Protein AF-A0A8J7ZNE7-F1 (afdb_monomer_lite)

Structure (mmCIF, N/CA/C/O backbone):
data_AF-A0A8J7ZNE7-F1
#
_entry.id   AF-A0A8J7ZNE7-F1
#
loop_
_atom_site.group_PDB
_atom_site.id
_atom_site.type_symbol
_atom_site.label_atom_id
_atom_site.label_alt_id
_atom_site.label_comp_id
_atom_site.label_asym_id
_atom_site.label_entity_id
_atom_site.label_seq_id
_atom_site.pdbx_PDB_ins_code
_atom_site.Cartn_x
_atom_site.Cartn_y
_atom_site.Cartn_z
_atom_site.occupancy
_atom_site.B_iso_or_equiv
_atom_site.auth_seq_id
_atom_site.auth_comp_id
_atom_site.auth_asym_id
_atom_site.auth_atom_id
_atom_site.pdbx_PDB_model_num
ATOM 1 N N . MET A 1 1 ? -14.632 -4.007 17.689 1.00 62.16 1 MET A N 1
ATOM 2 C CA . MET A 1 1 ? -15.481 -2.786 17.602 1.00 62.16 1 MET A CA 1
ATOM 3 C C . MET A 1 1 ? -14.830 -1.763 16.680 1.00 62.16 1 MET A C 1
ATOM 5 O O . MET A 1 1 ? -13.634 -1.536 16.824 1.00 62.16 1 MET A O 1
ATOM 9 N N . VAL A 1 2 ? -15.578 -1.135 15.768 1.00 77.19 2 VAL A N 1
ATOM 10 C CA . VAL A 1 2 ? -15.041 -0.064 14.907 1.00 77.19 2 VAL A CA 1
ATOM 11 C C . VAL A 1 2 ? -14.842 1.200 15.744 1.00 77.19 2 VAL A C 1
ATOM 13 O O . VAL A 1 2 ? -15.783 1.708 16.349 1.00 77.19 2 VAL A O 1
ATOM 16 N N . THR A 1 3 ? -13.609 1.703 15.801 1.00 87.00 3 THR A N 1
ATOM 17 C CA . THR A 1 3 ? -13.264 2.927 16.542 1.00 87.00 3 THR A CA 1
ATOM 18 C C . THR A 1 3 ? -12.890 4.052 15.581 1.00 87.00 3 THR A C 1
ATOM 20 O O . THR A 1 3 ? -12.453 3.798 14.459 1.00 87.00 3 THR A O 1
ATOM 23 N N . LYS A 1 4 ? -12.985 5.315 16.025 1.00 90.75 4 LYS A N 1
ATOM 24 C CA . LYS A 1 4 ? -12.492 6.467 15.242 1.00 90.75 4 LYS A CA 1
ATOM 25 C C . LYS A 1 4 ? -11.022 6.296 14.837 1.00 90.75 4 LYS A C 1
ATOM 27 O O . LYS A 1 4 ? -10.651 6.634 13.718 1.00 90.75 4 LYS A O 1
ATOM 32 N N . ARG A 1 5 ? -10.208 5.722 15.733 1.00 89.50 5 ARG A N 1
ATOM 33 C CA . ARG A 1 5 ? -8.805 5.379 15.464 1.00 89.50 5 ARG A CA 1
ATOM 34 C C . ARG A 1 5 ? -8.693 4.354 14.337 1.00 89.50 5 ARG A C 1
ATOM 36 O O . ARG A 1 5 ? -7.903 4.564 13.430 1.00 89.50 5 ARG A O 1
ATOM 43 N N . SER A 1 6 ? -9.500 3.299 14.372 1.00 90.06 6 SER A N 1
ATOM 44 C CA . SER A 1 6 ? -9.482 2.244 13.354 1.00 90.06 6 SER A CA 1
ATOM 45 C C . SER A 1 6 ? -9.866 2.759 11.961 1.00 90.06 6 SER A C 1
ATOM 47 O O . SER A 1 6 ? -9.199 2.450 10.974 1.00 90.06 6 SER A O 1
ATOM 49 N N . ILE A 1 7 ? -10.870 3.643 11.882 1.00 92.19 7 ILE A N 1
ATOM 50 C CA . ILE A 1 7 ? -11.250 4.316 10.628 1.00 92.19 7 ILE A CA 1
ATOM 51 C C . ILE A 1 7 ? -10.092 5.173 10.102 1.00 92.19 7 ILE A C 1
ATOM 53 O O . ILE A 1 7 ? -9.767 5.105 8.919 1.00 92.19 7 ILE A O 1
ATOM 57 N N . ALA A 1 8 ? -9.439 5.949 10.974 1.00 95.19 8 ALA A N 1
ATOM 58 C CA . ALA A 1 8 ? -8.302 6.780 10.585 1.00 95.19 8 ALA A CA 1
ATOM 59 C C . ALA A 1 8 ? -7.108 5.941 10.092 1.00 95.19 8 ALA A C 1
ATOM 61 O O . ALA A 1 8 ? -6.543 6.245 9.045 1.00 95.19 8 ALA A O 1
ATOM 62 N N . VAL A 1 9 ? -6.757 4.865 10.806 1.00 94.38 9 VAL A N 1
ATOM 63 C CA . VAL A 1 9 ? -5.682 3.936 10.416 1.00 94.38 9 VAL A CA 1
ATOM 64 C C . VAL A 1 9 ? -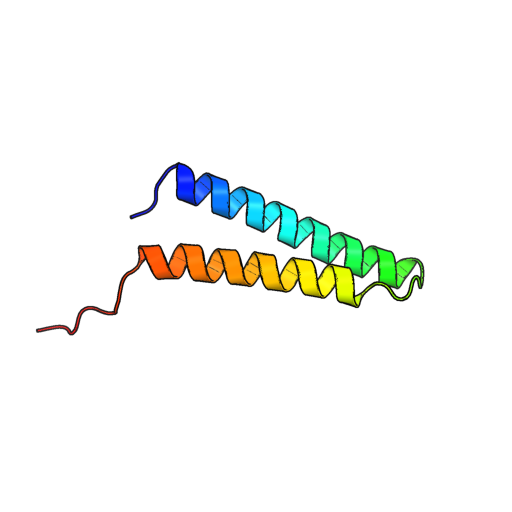5.993 3.289 9.069 1.00 94.38 9 VAL A C 1
ATOM 66 O O . VAL A 1 9 ? -5.160 3.330 8.168 1.00 94.38 9 VAL A O 1
ATOM 69 N N . THR A 1 10 ? -7.209 2.770 8.890 1.00 94.69 10 THR A N 1
ATOM 70 C CA . THR A 1 10 ? -7.643 2.165 7.623 1.00 94.69 10 THR A CA 1
ATOM 71 C C . THR A 1 10 ? -7.601 3.174 6.473 1.00 94.69 10 THR A C 1
ATOM 73 O O . THR A 1 10 ? -7.135 2.840 5.388 1.00 94.69 10 THR A O 1
ATOM 76 N N . GLY A 1 11 ? -8.020 4.423 6.705 1.00 97.25 11 GLY A N 1
ATOM 77 C CA . GLY A 1 11 ? -7.948 5.493 5.706 1.00 97.25 11 GLY A CA 1
ATOM 78 C C . GLY A 1 11 ? -6.514 5.836 5.291 1.00 97.25 11 GLY A C 1
ATOM 79 O O . GLY A 1 11 ? -6.238 5.972 4.100 1.00 97.25 11 GLY A O 1
ATOM 80 N N . ILE A 1 12 ? -5.585 5.914 6.252 1.00 97.88 12 ILE A N 1
ATOM 81 C CA . ILE A 1 12 ? -4.155 6.126 5.970 1.00 97.88 12 ILE A CA 1
ATOM 82 C C . ILE A 1 12 ? -3.603 4.965 5.143 1.00 97.88 12 ILE A C 1
ATOM 84 O O . IL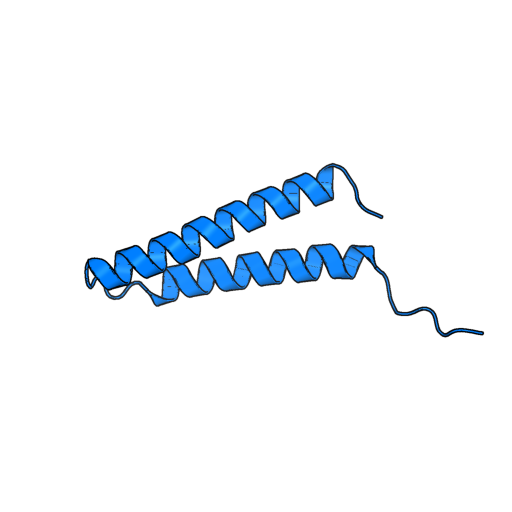E A 1 12 ? -2.977 5.193 4.109 1.00 97.88 12 ILE A O 1
ATOM 88 N N . LEU A 1 13 ? -3.859 3.725 5.564 1.00 97.88 13 LEU A N 1
ATOM 89 C CA . LEU A 1 13 ? -3.395 2.537 4.850 1.00 97.88 13 LEU A CA 1
ATOM 90 C C . LEU A 1 13 ? -3.975 2.466 3.435 1.00 97.88 13 LEU A C 1
ATOM 92 O O . LEU A 1 13 ? -3.254 2.126 2.502 1.00 97.88 13 LEU A O 1
ATOM 96 N N . LEU A 1 14 ? -5.235 2.858 3.242 1.00 98.00 14 LEU A N 1
ATOM 97 C CA . LEU A 1 14 ? -5.842 2.933 1.916 1.00 98.00 14 LEU A CA 1
ATOM 98 C C . LEU A 1 14 ? -5.130 3.962 1.024 1.00 98.00 14 LEU A C 1
ATOM 100 O O . LEU A 1 14 ? -4.849 3.676 -0.140 1.00 98.00 14 LEU A O 1
ATOM 104 N N . GLY A 1 15 ? -4.779 5.128 1.573 1.00 98.44 15 GLY A N 1
ATOM 105 C CA . GLY A 1 15 ? -3.979 6.135 0.871 1.00 98.44 15 GLY A CA 1
ATOM 106 C C . GLY A 1 15 ? -2.588 5.623 0.480 1.00 98.44 15 GLY A C 1
ATOM 107 O O . GLY A 1 15 ? -2.149 5.831 -0.651 1.00 98.44 15 GLY A O 1
ATOM 108 N N . VAL A 1 16 ? -1.915 4.896 1.378 1.00 98.44 16 VAL A N 1
ATOM 109 C CA . VAL A 1 16 ? -0.611 4.267 1.099 1.00 98.44 16 VAL A CA 1
ATOM 110 C C . VAL A 1 16 ? -0.739 3.187 0.024 1.00 98.44 16 VAL A C 1
ATOM 112 O O . VAL A 1 16 ? 0.088 3.133 -0.887 1.00 98.44 16 VAL A O 1
ATOM 115 N N . ALA A 1 17 ? -1.790 2.365 0.079 1.00 98.44 17 ALA A N 1
ATOM 116 C CA . ALA A 1 17 ? -2.060 1.351 -0.934 1.00 98.44 17 ALA A CA 1
ATOM 117 C C . ALA A 1 17 ? -2.246 1.982 -2.321 1.00 98.44 17 ALA A C 1
ATOM 119 O O . ALA A 1 17 ? -1.616 1.552 -3.288 1.00 98.44 17 ALA A O 1
ATOM 120 N N . PHE A 1 18 ? -3.042 3.052 -2.403 1.00 98.31 18 PHE A N 1
ATOM 121 C CA . PHE A 1 18 ? -3.230 3.823 -3.630 1.00 98.31 18 PHE A CA 1
ATOM 122 C C . PHE A 1 18 ? -1.909 4.398 -4.161 1.00 98.31 18 PHE A C 1
ATOM 124 O O . PHE A 1 18 ? -1.591 4.215 -5.336 1.00 98.31 18 PHE A O 1
ATOM 131 N N . ALA A 1 19 ? -1.110 5.041 -3.305 1.00 98.38 19 ALA A N 1
ATOM 132 C CA . ALA A 1 19 ? 0.182 5.602 -3.696 1.00 98.38 19 ALA A CA 1
ATOM 133 C C . ALA A 1 19 ? 1.157 4.525 -4.207 1.00 98.38 19 ALA A C 1
ATOM 135 O O . ALA A 1 19 ? 1.854 4.750 -5.196 1.00 98.38 19 ALA A O 1
ATOM 136 N N . GLY A 1 20 ? 1.173 3.342 -3.582 1.00 98.19 20 GLY A N 1
ATOM 137 C CA . GLY A 1 20 ? 1.971 2.200 -4.032 1.00 98.19 20 GLY A CA 1
ATOM 138 C C . GLY A 1 20 ? 1.563 1.703 -5.422 1.00 98.19 20 GLY A C 1
ATOM 139 O O . GLY A 1 20 ? 2.421 1.529 -6.290 1.00 98.19 20 GLY A O 1
ATOM 140 N N . VAL A 1 21 ? 0.258 1.550 -5.677 1.00 98.44 21 VAL A N 1
ATOM 141 C CA . VAL A 1 21 ? -0.259 1.167 -7.005 1.00 98.44 21 VAL A CA 1
ATOM 142 C C . VAL A 1 21 ? 0.081 2.228 -8.049 1.00 98.44 21 VAL A C 1
ATOM 144 O O . VAL A 1 21 ? 0.605 1.893 -9.110 1.00 98.44 21 VAL A O 1
ATOM 147 N N . PHE A 1 22 ? -0.155 3.506 -7.743 1.00 98.31 22 PHE A N 1
ATOM 148 C CA . PHE A 1 22 ? 0.193 4.609 -8.638 1.00 98.31 22 PHE A CA 1
ATOM 149 C C . PHE A 1 22 ? 1.690 4.608 -8.972 1.00 98.31 22 PHE A C 1
ATOM 151 O O . PHE A 1 22 ? 2.061 4.696 -10.141 1.00 98.31 22 PHE A O 1
ATOM 158 N N . HIS A 1 23 ? 2.551 4.433 -7.967 1.00 98.12 23 HIS A N 1
ATOM 159 C CA . HIS A 1 23 ? 3.992 4.322 -8.167 1.00 98.12 23 HIS A CA 1
ATOM 160 C C . HIS A 1 23 ? 4.359 3.129 -9.056 1.00 98.12 23 HIS A C 1
ATOM 162 O O . HIS A 1 23 ? 5.204 3.270 -9.933 1.00 98.12 23 HIS A O 1
ATOM 168 N N . ALA A 1 24 ? 3.724 1.967 -8.875 1.00 98.12 24 ALA A N 1
ATOM 169 C CA . ALA A 1 24 ? 3.975 0.800 -9.718 1.00 98.12 24 ALA A CA 1
ATOM 170 C C . ALA A 1 24 ? 3.589 1.054 -11.185 1.00 98.12 24 ALA A C 1
ATOM 172 O O . ALA A 1 24 ? 4.353 0.705 -12.084 1.00 98.12 24 ALA A O 1
ATOM 173 N N . VAL A 1 25 ? 2.446 1.705 -11.429 1.00 98.19 25 VAL A N 1
ATOM 174 C CA . VAL A 1 25 ? 2.008 2.095 -12.781 1.00 98.19 25 VAL A CA 1
ATOM 175 C C . VAL A 1 25 ? 2.967 3.115 -13.392 1.00 98.19 25 VAL A C 1
ATOM 177 O O . VAL A 1 25 ? 3.388 2.945 -14.533 1.00 98.19 25 VAL A O 1
ATOM 180 N N . ALA A 1 26 ? 3.373 4.136 -12.634 1.00 97.88 26 ALA A N 1
ATOM 181 C CA . ALA A 1 26 ? 4.356 5.113 -13.091 1.00 97.88 26 ALA A CA 1
ATOM 182 C C . ALA A 1 26 ? 5.707 4.447 -13.406 1.00 97.88 26 ALA A C 1
ATOM 184 O O . ALA A 1 26 ? 6.288 4.696 -14.456 1.00 97.88 26 ALA A O 1
ATOM 185 N N . ALA A 1 27 ? 6.187 3.545 -12.548 1.00 98.06 27 ALA A N 1
ATOM 186 C CA . ALA A 1 27 ? 7.435 2.819 -12.767 1.00 98.06 27 ALA A CA 1
ATOM 187 C C . ALA A 1 27 ? 7.395 1.932 -14.022 1.00 98.06 27 ALA A C 1
ATOM 189 O O . ALA A 1 27 ? 8.420 1.776 -14.679 1.00 98.06 27 ALA A O 1
ATOM 190 N N . LEU A 1 28 ? 6.228 1.373 -14.365 1.00 97.50 28 LEU A N 1
ATOM 191 C CA . LEU A 1 28 ? 6.016 0.666 -15.630 1.00 97.50 28 LEU A CA 1
ATOM 192 C C . LEU A 1 28 ? 6.011 1.624 -16.827 1.00 97.50 28 LEU A C 1
ATOM 194 O O . LEU A 1 28 ? 6.631 1.324 -17.840 1.00 97.50 28 LEU A O 1
ATOM 198 N N . ALA A 1 29 ? 5.339 2.770 -16.710 1.00 98.06 29 ALA A N 1
ATOM 199 C CA . ALA A 1 29 ? 5.236 3.751 -17.789 1.00 98.06 29 ALA A CA 1
ATOM 200 C C . ALA A 1 29 ? 6.582 4.414 -18.133 1.00 98.06 29 ALA A C 1
ATOM 202 O O . ALA A 1 29 ? 6.832 4.722 -19.295 1.00 98.06 29 ALA A O 1
ATOM 203 N N . TYR A 1 30 ? 7.440 4.623 -17.132 1.00 97.88 30 TYR A N 1
ATOM 204 C CA . TYR A 1 30 ? 8.755 5.256 -17.284 1.00 97.88 30 TYR A CA 1
ATOM 205 C C . TYR A 1 30 ? 9.929 4.261 -17.285 1.00 97.88 30 TYR A C 1
ATOM 207 O O . TYR A 1 30 ? 11.076 4.693 -17.247 1.00 97.88 30 TYR A O 1
ATOM 215 N N . ASP A 1 31 ? 9.649 2.953 -17.291 1.00 96.38 31 ASP A N 1
ATOM 216 C CA . ASP A 1 31 ? 10.629 1.854 -17.290 1.00 96.38 31 ASP A CA 1
ATOM 217 C C . ASP A 1 31 ? 11.781 2.027 -16.280 1.00 96.38 31 ASP A C 1
ATOM 219 O O . ASP A 1 31 ? 12.962 1.842 -16.565 1.00 96.38 31 ASP A O 1
ATOM 223 N N . THR A 1 32 ? 11.441 2.417 -15.050 1.00 96.19 32 THR A N 1
ATOM 224 C CA . THR A 1 32 ? 12.443 2.724 -14.013 1.00 96.19 32 THR A CA 1
ATOM 225 C C . THR A 1 32 ? 12.969 1.481 -13.295 1.00 96.19 32 THR A C 1
ATOM 227 O O . THR A 1 32 ? 13.856 1.578 -12.450 1.00 96.19 32 THR A O 1
ATOM 230 N N . GLY A 1 33 ? 12.375 0.309 -13.548 1.00 94.69 33 GLY A N 1
ATOM 231 C CA . GLY A 1 33 ? 12.659 -0.937 -12.827 1.00 94.69 33 GLY A CA 1
ATOM 232 C C . GLY A 1 33 ? 12.083 -1.008 -11.401 1.00 94.69 33 GLY A C 1
ATOM 233 O O . GLY A 1 33 ? 12.154 -2.059 -10.766 1.00 94.69 33 GLY A O 1
ATOM 234 N N . LEU A 1 34 ? 11.445 0.056 -10.896 1.00 95.19 34 LEU A N 1
ATOM 235 C CA . LEU A 1 34 ? 10.982 0.156 -9.499 1.00 95.19 34 LEU A CA 1
ATOM 236 C C . LEU A 1 34 ? 9.564 -0.384 -9.248 1.00 95.19 34 LEU A C 1
ATOM 238 O O . LEU A 1 34 ? 9.021 -0.236 -8.153 1.00 95.19 34 LEU A O 1
ATOM 242 N N . ARG A 1 35 ? 8.950 -1.059 -10.225 1.00 95.62 35 ARG A N 1
ATOM 243 C CA . ARG A 1 35 ? 7.562 -1.557 -10.130 1.00 95.62 35 ARG A CA 1
ATOM 244 C C . ARG A 1 35 ? 7.288 -2.407 -8.883 1.00 95.62 35 ARG A C 1
ATOM 246 O O . ARG A 1 35 ? 6.214 -2.314 -8.295 1.00 95.62 35 ARG A O 1
ATOM 253 N N . TYR A 1 36 ? 8.268 -3.204 -8.451 1.00 96.62 36 TYR A N 1
ATOM 254 C CA . TYR A 1 36 ? 8.130 -4.074 -7.281 1.00 96.62 36 TYR A CA 1
ATOM 255 C C . TYR A 1 36 ? 8.124 -3.306 -5.959 1.00 96.62 36 TYR A C 1
ATOM 257 O O . TYR A 1 36 ? 7.539 -3.787 -4.994 1.00 96.62 36 TYR A O 1
ATOM 265 N N . VAL A 1 37 ? 8.710 -2.106 -5.915 1.00 96.56 37 VAL A N 1
ATOM 266 C CA . VAL A 1 37 ? 8.643 -1.234 -4.736 1.00 96.56 37 VAL A CA 1
ATOM 267 C C . VAL A 1 37 ? 7.207 -0.762 -4.537 1.00 96.56 37 VAL A C 1
ATOM 269 O O . VAL A 1 37 ? 6.645 -0.940 -3.460 1.00 96.56 37 VAL A O 1
ATOM 272 N N . GLY A 1 38 ? 6.580 -0.243 -5.598 1.00 96.00 38 GLY A N 1
ATOM 273 C CA . GLY A 1 38 ? 5.180 0.186 -5.555 1.00 96.00 38 GLY A CA 1
ATOM 274 C C . GLY A 1 38 ? 4.228 -0.955 -5.188 1.00 96.00 38 GLY A C 1
ATOM 275 O O . GLY A 1 38 ? 3.398 -0.804 -4.291 1.00 96.00 38 GLY A O 1
ATOM 276 N N . LEU A 1 39 ? 4.406 -2.126 -5.810 1.00 97.75 39 LEU A N 1
ATOM 277 C CA . LEU A 1 39 ? 3.620 -3.322 -5.491 1.00 97.75 39 LEU A CA 1
ATOM 278 C C . LEU A 1 39 ? 3.827 -3.796 -4.048 1.00 97.75 39 LEU A C 1
ATOM 280 O O . LEU A 1 39 ? 2.853 -4.124 -3.377 1.00 97.75 39 LEU A O 1
ATOM 284 N N . GLY A 1 40 ? 5.068 -3.810 -3.556 1.00 97.94 40 GLY A N 1
ATOM 285 C CA . GLY A 1 40 ? 5.382 -4.213 -2.186 1.00 97.94 40 GLY A CA 1
ATOM 286 C C . GLY A 1 40 ? 4.741 -3.289 -1.152 1.00 97.94 40 GLY A C 1
ATOM 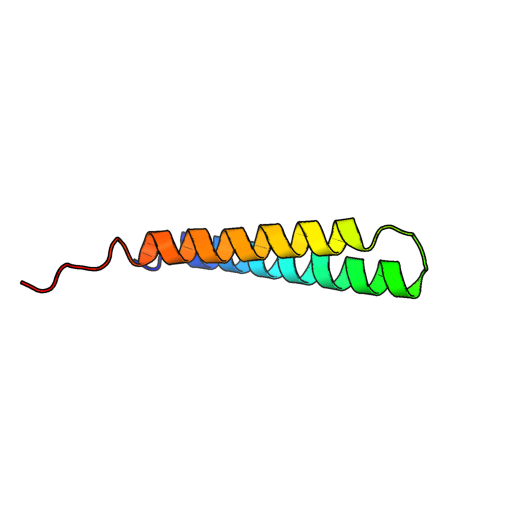287 O O . GLY A 1 40 ? 4.100 -3.764 -0.216 1.00 97.94 40 GLY A O 1
ATOM 288 N N . VAL A 1 41 ? 4.839 -1.972 -1.355 1.00 98.19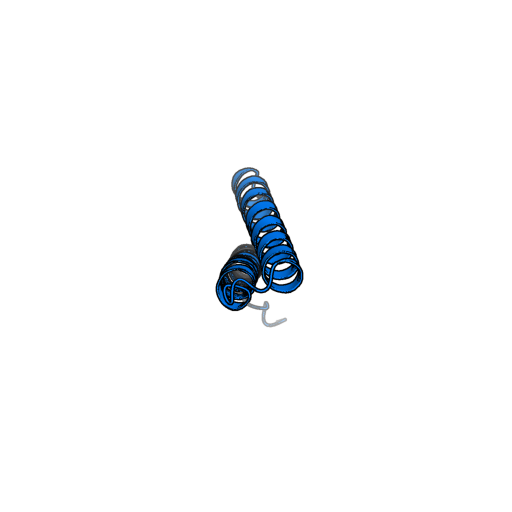 41 VAL A N 1
ATOM 289 C CA . VAL A 1 41 ? 4.192 -0.973 -0.489 1.00 98.19 41 VAL A CA 1
ATOM 290 C C . VAL A 1 41 ? 2.672 -1.142 -0.504 1.00 98.19 41 VAL A C 1
ATOM 292 O O . VAL A 1 41 ? 2.049 -1.155 0.559 1.00 98.19 41 VAL A O 1
ATOM 295 N N . ALA A 1 42 ? 2.074 -1.335 -1.684 1.00 98.31 42 ALA A N 1
ATOM 296 C CA . ALA A 1 42 ? 0.638 -1.558 -1.801 1.00 98.31 42 ALA A CA 1
ATOM 297 C C . ALA A 1 42 ? 0.186 -2.840 -1.085 1.00 98.31 42 ALA A C 1
ATOM 299 O O . ALA A 1 42 ? -0.777 -2.812 -0.320 1.00 98.31 42 ALA A O 1
ATOM 300 N N . ALA A 1 43 ? 0.907 -3.948 -1.277 1.00 98.19 43 ALA A N 1
ATOM 301 C CA . ALA A 1 43 ? 0.601 -5.229 -0.647 1.00 98.19 43 ALA A CA 1
ATOM 302 C C . ALA A 1 43 ? 0.688 -5.159 0.885 1.00 98.19 43 ALA A C 1
ATOM 304 O O . ALA A 1 43 ? -0.209 -5.646 1.571 1.00 98.19 43 ALA A O 1
ATOM 305 N N . LEU A 1 44 ? 1.725 -4.512 1.430 1.00 98.25 44 LEU A N 1
ATO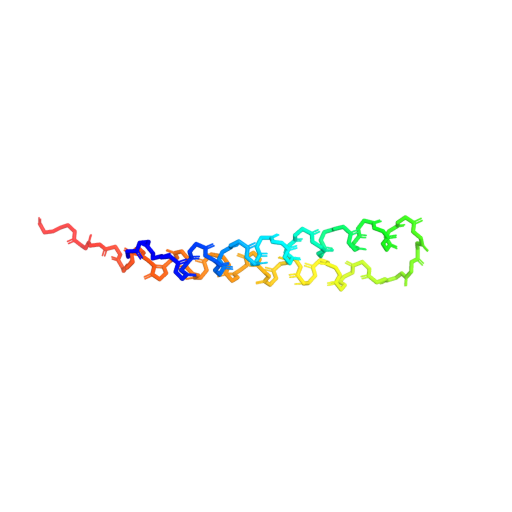M 306 C CA . LEU A 1 44 ? 1.877 -4.330 2.877 1.00 98.25 44 LEU A CA 1
ATOM 307 C C . LEU A 1 44 ? 0.759 -3.470 3.470 1.00 98.25 44 LEU A C 1
ATOM 309 O O . LEU A 1 44 ? 0.240 -3.789 4.539 1.00 98.25 44 LEU A O 1
ATOM 313 N N . ALA A 1 45 ? 0.355 -2.407 2.775 1.00 97.81 45 ALA A N 1
ATOM 314 C CA . ALA A 1 45 ? -0.742 -1.559 3.222 1.00 97.81 45 ALA A CA 1
ATOM 315 C C . ALA A 1 45 ? -2.081 -2.315 3.238 1.00 97.81 45 ALA A C 1
ATOM 317 O O . ALA A 1 45 ? -2.812 -2.246 4.226 1.00 97.81 45 ALA A O 1
ATOM 318 N N . LEU A 1 46 ? -2.372 -3.097 2.191 1.00 97.75 46 LEU A N 1
ATOM 319 C CA . LEU A 1 46 ? -3.561 -3.953 2.135 1.00 97.75 46 LEU A CA 1
ATOM 320 C C . LEU A 1 46 ? -3.547 -5.030 3.227 1.00 97.75 46 LEU A C 1
ATOM 322 O O . LEU A 1 46 ? -4.565 -5.240 3.885 1.00 97.75 46 LEU A O 1
ATOM 326 N N . LEU A 1 47 ? -2.399 -5.667 3.475 1.00 97.00 47 LEU A N 1
ATOM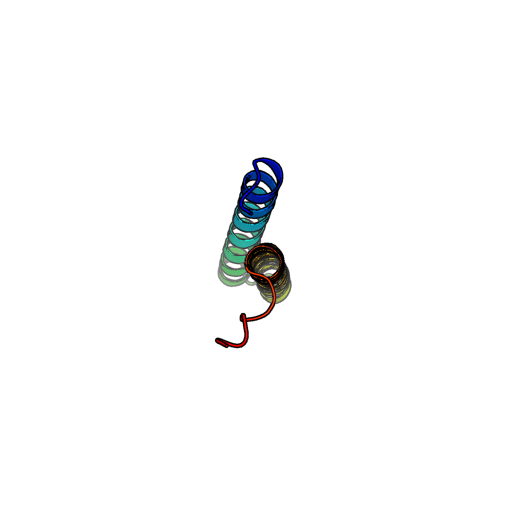 327 C CA . LEU A 1 47 ? -2.249 -6.617 4.578 1.00 97.00 47 LEU A CA 1
ATOM 328 C C . LEU A 1 47 ? -2.516 -5.944 5.931 1.00 97.00 47 LEU A C 1
ATOM 330 O O . LEU A 1 47 ? -3.224 -6.504 6.762 1.00 97.00 47 LEU A O 1
ATOM 334 N N . GLY A 1 48 ? -2.015 -4.723 6.133 1.00 95.50 48 GLY A N 1
ATOM 335 C CA . GLY A 1 48 ? -2.307 -3.926 7.323 1.00 95.50 48 GLY A CA 1
ATOM 336 C C . GLY A 1 48 ? -3.805 -3.680 7.516 1.00 95.50 48 GLY A C 1
ATOM 337 O O . GLY A 1 48 ? -4.302 -3.815 8.630 1.00 95.50 48 GLY A O 1
ATOM 338 N N . ILE A 1 49 ? -4.543 -3.393 6.436 1.00 95.12 49 ILE A N 1
ATOM 339 C CA . ILE A 1 49 ? -6.005 -3.226 6.483 1.00 95.12 49 ILE A CA 1
ATOM 340 C C . ILE A 1 49 ? -6.678 -4.533 6.904 1.00 95.12 49 ILE A C 1
ATOM 342 O O . ILE A 1 49 ? -7.561 -4.515 7.761 1.00 95.12 49 ILE A O 1
ATOM 346 N N . VAL A 1 50 ? -6.267 -5.668 6.333 1.00 93.69 50 VAL A N 1
ATOM 347 C CA . VAL A 1 50 ? -6.817 -6.982 6.702 1.00 93.69 50 VAL A CA 1
ATOM 348 C C . VAL A 1 50 ? -6.580 -7.262 8.185 1.00 93.69 50 VAL A C 1
ATOM 350 O O . VAL A 1 50 ? -7.522 -7.607 8.891 1.00 93.69 50 VAL A O 1
ATOM 353 N N . LEU A 1 51 ? -5.356 -7.060 8.679 1.00 92.06 51 LEU A N 1
ATOM 354 C CA . LEU A 1 51 ? -5.007 -7.293 10.083 1.00 92.06 51 LEU A CA 1
ATOM 355 C C . LEU A 1 51 ? -5.783 -6.377 11.038 1.00 92.06 51 LEU A C 1
ATOM 357 O O . LEU A 1 51 ? -6.315 -6.850 12.043 1.00 92.06 51 LEU A O 1
ATOM 361 N N . GLU A 1 52 ? -5.905 -5.091 10.699 1.00 88.44 52 GLU A N 1
ATOM 362 C CA . GLU A 1 52 ? -6.717 -4.136 11.458 1.00 88.44 52 GLU A CA 1
ATOM 363 C C . GLU A 1 52 ? -8.175 -4.613 11.538 1.00 88.44 52 GLU A C 1
ATOM 365 O O . GLU A 1 52 ? -8.759 -4.607 12.617 1.00 88.44 52 GLU A O 1
ATOM 370 N N . ASN A 1 53 ? -8.751 -5.125 10.445 1.00 83.88 53 ASN A N 1
ATOM 371 C CA . ASN A 1 53 ? -10.148 -5.570 10.424 1.00 83.88 53 ASN A CA 1
ATOM 372 C C . ASN A 1 53 ? -10.380 -6.947 11.074 1.00 83.88 53 ASN A C 1
ATOM 374 O O . ASN A 1 53 ? -11.398 -7.131 11.737 1.00 83.88 53 ASN A O 1
ATOM 378 N N . VAL A 1 54 ? -9.442 -7.894 10.975 1.00 81.94 54 VAL A N 1
ATOM 379 C CA . VAL A 1 54 ? -9.533 -9.193 11.676 1.00 81.94 54 VAL A CA 1
ATOM 380 C C . VAL A 1 54 ? -9.464 -9.006 13.195 1.00 81.94 54 VAL A C 1
ATOM 382 O O . VAL A 1 54 ? -10.186 -9.666 13.943 1.00 81.94 54 VAL A O 1
ATOM 385 N N . SER A 1 55 ? -8.662 -8.050 13.673 1.00 67.31 55 SER A N 1
ATOM 386 C CA . SER A 1 55 ? -8.605 -7.716 15.102 1.00 67.31 55 SER A CA 1
ATOM 387 C C . SER A 1 55 ? -9.942 -7.191 15.658 1.00 67.31 55 SER A C 1
ATOM 389 O O . SER A 1 55 ? -10.219 -7.311 16.852 1.00 67.31 55 SER A O 1
ATOM 391 N N . ILE A 1 56 ? -10.805 -6.644 14.794 1.00 60.78 56 ILE A N 1
ATOM 392 C CA . ILE A 1 56 ? -12.115 -6.093 15.162 1.00 60.78 56 ILE A CA 1
ATOM 393 C C . ILE A 1 56 ? -13.165 -7.192 15.324 1.00 60.78 56 ILE A C 1
ATOM 395 O O . ILE A 1 56 ? -14.066 -7.015 16.153 1.00 60.78 56 ILE A O 1
ATOM 399 N N . THR A 1 57 ? -13.071 -8.275 14.544 1.00 63.19 57 THR A N 1
ATOM 400 C CA . THR A 1 57 ? -14.074 -9.350 14.488 1.00 63.19 57 THR A CA 1
ATOM 401 C C . THR A 1 57 ? -13.891 -10.426 15.558 1.00 63.19 57 THR A C 1
ATOM 403 O O . THR A 1 57 ? -14.860 -11.108 15.870 1.00 63.19 57 THR A O 1
ATOM 406 N N . GLY A 1 58 ? -12.708 -10.532 16.181 1.00 62.81 58 GLY A N 1
ATOM 407 C CA . GLY A 1 58 ? -12.415 -11.572 17.179 1.00 62.81 58 GLY A CA 1
ATOM 408 C C . GLY A 1 58 ? -12.425 -12.996 16.588 1.00 62.81 58 GLY A C 1
ATOM 409 O O . GLY A 1 58 ? -12.778 -13.168 15.420 1.00 62.81 58 GLY A O 1
ATOM 410 N N . PRO A 1 59 ? -11.997 -14.026 17.347 1.00 66.44 59 PRO A N 1
ATOM 411 C CA . PRO A 1 59 ? -12.129 -15.413 16.905 1.00 66.44 59 PRO A CA 1
ATOM 412 C C . PRO A 1 59 ? -13.609 -15.757 16.649 1.00 66.44 59 PRO A C 1
ATOM 414 O O . PRO A 1 59 ? -14.477 -15.195 17.330 1.00 66.44 59 PRO A O 1
ATOM 417 N N . PRO A 1 60 ? -13.912 -16.654 15.686 1.00 63.09 60 PRO A N 1
ATOM 418 C CA . PRO A 1 60 ? -15.275 -17.126 15.476 1.00 63.09 60 PRO A CA 1
ATOM 419 C C . PRO A 1 60 ? -15.816 -17.640 16.808 1.00 63.09 60 PRO A C 1
ATOM 421 O O . PRO A 1 60 ? -15.138 -18.404 17.494 1.00 63.09 60 PRO A O 1
ATOM 424 N N . ARG A 1 61 ? -17.006 -17.185 17.203 1.00 66.75 61 ARG A N 1
ATOM 425 C CA . ARG A 1 61 ? -17.681 -17.774 18.358 1.00 66.75 61 ARG A CA 1
ATOM 426 C C . ARG A 1 61 ? -18.032 -19.204 17.967 1.00 66.75 61 ARG A C 1
ATOM 428 O O . ARG A 1 61 ? -18.727 -19.389 16.973 1.00 66.75 61 ARG A O 1
ATOM 435 N N . GLU A 1 62 ? -17.509 -20.180 18.701 1.00 69.06 62 GLU A N 1
ATOM 436 C CA . GLU A 1 62 ? -18.062 -21.531 18.672 1.00 69.06 62 GLU A CA 1
ATOM 437 C C . GLU A 1 62 ? -19.524 -21.380 19.104 1.00 69.06 62 GLU A C 1
ATOM 439 O O . GLU A 1 62 ? -19.806 -20.870 20.189 1.00 69.06 62 GLU A O 1
ATOM 444 N N . GLU A 1 63 ? -20.445 -21.635 18.180 1.00 63.22 63 GLU A N 1
ATOM 445 C CA . GLU A 1 63 ? -21.877 -21.605 18.455 1.00 63.22 63 GLU A CA 1
ATOM 446 C C . GLU A 1 63 ? -22.170 -22.753 19.439 1.00 63.22 63 GLU A C 1
ATOM 448 O O . GLU A 1 63 ? -22.079 -23.919 19.055 1.00 63.22 63 GLU A O 1
ATOM 453 N N . GLU A 1 64 ? -22.417 -22.419 20.715 1.00 50.78 64 GLU A N 1
ATOM 454 C CA . GLU A 1 64 ? -22.996 -23.325 21.728 1.00 50.78 64 GLU A CA 1
ATOM 455 C C . GLU A 1 64 ? -24.481 -23.596 21.455 1.00 50.78 64 GLU A C 1
ATOM 457 O O . GLU A 1 64 ? -25.219 -22.627 21.143 1.00 50.78 64 GLU A O 1
#

Radius of gyration: 15.76 Å; chains: 1; bounding box: 36×30×40 Å

Sequence (64 aa):
MVTKRSIAVTGILLGVAFAGVFHAVAALAYDTGLRYVGLGVAALALLGIVLENVSITGPPREEE

Secondary structure (DSSP, 8-state):
---HHHHHHHHHHHHHHHHHHHHHHHHHHTT-STHHHHHHHHHHHHHHHHHHHHHHH-SPP---

Foldseek 3Di:
DDDPVLVVLLVVLVVQLVQLCVVLVVCVVVVVVCNVVSVVSNVVSVVVNVVSVCVVVPDPPPDD

pLDDT: mean 89.8, std 12.93, range [50.78, 98.44]